Protein AF-A0A164ISW8-F1 (afdb_monomer)

Foldseek 3Di:
DVVCCVPQVKDWDWDQDDPPDRDTDIDIDRPDDDDPVVLLVVLLVCLVVVVVVVNLVSLVVVLPDDCQVVVVSLVSNLVSCVVVVVNVSSVSSVVNLVPDPCNPPDDD

Radius of gyration: 15.91 Å; Cα contacts (8 Å, |Δi|>4): 109; chains: 1; bounding box: 44×22×46 Å

Nearest PDB structures (foldseek):
  4leu-assembly1_A  TM=7.010E-01  e=2.760E-01  Arabidopsis thaliana
  6gmh-assembly1_Q  TM=5.218E-01  e=6.272E+00  Homo sapiens
  7yoo-assembly1_R  TM=1.933E-01  e=6.272E+00  Homo s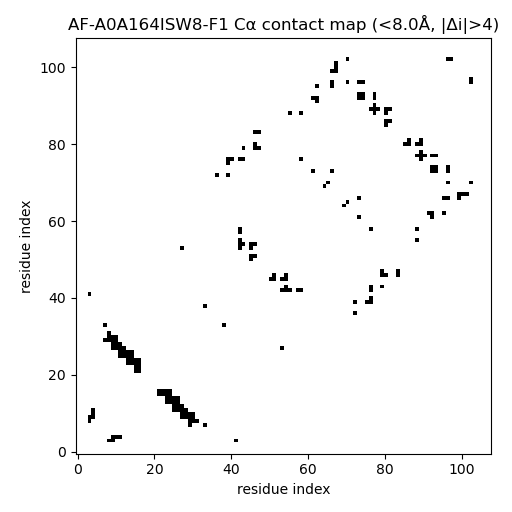apiens

Secondary structure (DSSP, 8-state):
-HHHHHHS-EEEEEEE-TTT---EEEEEEESS---HHHHHHHHHHHHHTT-HHHHHHHHHHHTTS-HHHHTTHHHHHHHHHHHTT-HHHHHHHHHHHHHSSSTTS---

pLDDT: mean 85.29, std 13.9, range [48.28, 98.12]

Mean predicted aligned error: 7.06 Å

Structure (mmCIF, N/CA/C/O backbone):
data_AF-A0A164ISW8-F1
#
_entry.id   AF-A0A164ISW8-F1
#
loop_
_atom_site.group_PDB
_atom_site.id
_atom_site.type_symbol
_atom_site.label_atom_id
_atom_site.label_alt_id
_atom_site.label_comp_id
_atom_site.label_asym_id
_atom_site.label_entity_id
_atom_site.label_seq_id
_atom_site.pdbx_PDB_ins_code
_atom_site.Cartn_x
_atom_site.Cartn_y
_atom_site.Cartn_z
_atom_site.occupancy
_atom_site.B_iso_or_equiv
_atom_site.auth_seq_id
_atom_site.auth_comp_id
_atom_site.auth_asym_id
_atom_site.auth_atom_id
_atom_site.pdbx_PDB_model_num
ATOM 1 N N . MET A 1 1 ? 1.085 -10.360 -14.036 1.00 60.88 1 MET A N 1
ATOM 2 C CA . MET A 1 1 ? 0.816 -9.254 -14.988 1.00 60.88 1 MET A CA 1
ATOM 3 C C . MET A 1 1 ? -0.305 -9.500 -15.997 1.00 60.88 1 MET A C 1
ATOM 5 O O . MET A 1 1 ? -1.206 -8.680 -16.014 1.00 60.88 1 MET A O 1
ATOM 9 N N . LYS A 1 2 ? -0.331 -10.587 -16.795 1.00 62.56 2 LYS A N 1
ATOM 10 C CA . LYS A 1 2 ? -1.359 -10.780 -17.858 1.00 62.56 2 LYS A CA 1
ATOM 11 C C . LYS A 1 2 ? -2.828 -10.704 -17.391 1.00 62.56 2 LYS A C 1
ATOM 13 O O . LYS A 1 2 ? -3.700 -10.333 -18.166 1.00 62.56 2 LYS A O 1
ATOM 18 N N . VAL A 1 3 ? -3.106 -11.086 -16.143 1.00 65.81 3 VAL A N 1
ATOM 19 C CA . VAL A 1 3 ? -4.453 -11.008 -15.546 1.00 65.81 3 VAL A CA 1
ATOM 20 C C . VAL A 1 3 ? -4.815 -9.559 -15.200 1.00 65.81 3 VAL A C 1
ATOM 22 O O . VAL A 1 3 ? -5.891 -9.102 -15.568 1.00 65.81 3 VAL A O 1
ATOM 25 N N . LEU A 1 4 ? -3.894 -8.815 -14.578 1.00 66.38 4 LEU A N 1
ATOM 26 C CA . LEU A 1 4 ? -4.091 -7.406 -14.217 1.00 66.38 4 LEU A CA 1
ATOM 27 C C . LEU A 1 4 ? -4.304 -6.532 -15.459 1.00 66.38 4 LEU A C 1
ATOM 29 O O . LEU A 1 4 ? -5.230 -5.730 -15.494 1.00 66.38 4 LEU A O 1
ATOM 33 N N . THR A 1 5 ? -3.520 -6.742 -16.520 1.00 67.00 5 THR A N 1
ATOM 34 C CA . THR A 1 5 ? -3.702 -5.999 -17.776 1.00 67.00 5 THR A CA 1
ATOM 35 C C . THR A 1 5 ? -5.054 -6.291 -18.432 1.00 67.00 5 THR A C 1
ATOM 37 O O . THR A 1 5 ? -5.695 -5.388 -18.963 1.00 67.00 5 THR A O 1
ATOM 40 N N . LYS A 1 6 ? -5.536 -7.538 -18.353 1.00 68.19 6 LYS A N 1
ATOM 41 C CA . LYS A 1 6 ? -6.821 -7.942 -18.939 1.00 68.19 6 LYS A CA 1
ATOM 42 C C . LYS A 1 6 ? -8.033 -7.383 -18.187 1.00 68.19 6 LYS A C 1
ATOM 44 O O . LYS A 1 6 ? -8.992 -6.974 -18.833 1.00 68.19 6 LYS A O 1
ATOM 49 N N . TYR A 1 7 ? -8.020 -7.410 -16.855 1.00 69.12 7 TYR A N 1
ATOM 50 C CA . TYR A 1 7 ? -9.223 -7.135 -16.056 1.00 69.12 7 TYR A CA 1
ATOM 51 C C . TYR A 1 7 ? -9.222 -5.764 -15.377 1.00 69.12 7 TYR A C 1
ATOM 53 O O . TYR A 1 7 ? -10.286 -5.174 -15.227 1.00 69.12 7 TYR A O 1
ATOM 61 N N . CYS A 1 8 ? -8.055 -5.214 -15.041 1.00 64.50 8 CYS A N 1
ATOM 62 C CA . CYS A 1 8 ? -7.941 -3.882 -14.438 1.00 64.50 8 CYS A CA 1
ATOM 63 C C . CYS A 1 8 ? -7.672 -2.788 -15.486 1.00 64.50 8 CYS A C 1
ATOM 65 O O . CYS A 1 8 ? -7.436 -1.642 -15.121 1.00 64.50 8 CYS A O 1
ATOM 67 N N . ARG A 1 9 ? -7.664 -3.148 -16.783 1.00 71.69 9 ARG A N 1
ATOM 68 C CA . ARG A 1 9 ? -7.294 -2.282 -17.918 1.00 71.69 9 ARG A CA 1
ATOM 69 C C . ARG A 1 9 ? -6.011 -1.471 -17.668 1.00 71.69 9 ARG A C 1
ATOM 71 O O . ARG A 1 9 ? -5.911 -0.298 -18.027 1.00 71.69 9 ARG A O 1
ATOM 78 N N . LEU A 1 10 ? -5.045 -2.127 -17.033 1.00 74.88 10 LEU A N 1
ATOM 79 C CA . LEU A 1 10 ? -3.694 -1.627 -16.813 1.00 74.88 10 LEU A CA 1
ATOM 80 C C . LEU A 1 10 ? -2.854 -1.827 -18.066 1.00 74.88 10 LEU A C 1
ATOM 82 O O . LEU A 1 10 ? -2.886 -2.905 -18.667 1.00 74.88 10 LEU A O 1
ATOM 86 N N . VAL A 1 11 ? -2.052 -0.827 -18.408 1.00 77.75 11 VAL A N 1
ATOM 87 C CA . VAL A 1 11 ? -1.069 -0.925 -19.488 1.00 77.75 11 VAL A CA 1
ATOM 88 C C . VAL A 1 11 ? 0.317 -0.640 -18.920 1.00 77.75 11 VAL A C 1
ATOM 90 O O . VAL A 1 11 ? 0.515 0.374 -18.258 1.00 77.75 11 VAL A O 1
ATOM 93 N N . PHE A 1 12 ? 1.259 -1.553 -19.178 1.00 78.19 12 PHE A N 1
ATOM 94 C CA . PHE A 1 12 ? 2.685 -1.348 -18.922 1.00 78.19 12 PHE A CA 1
ATOM 95 C C . PHE A 1 12 ? 3.365 -1.041 -20.253 1.00 78.19 12 PHE A C 1
ATOM 97 O O . PHE A 1 12 ? 3.271 -1.850 -21.180 1.00 78.19 12 PHE A O 1
ATOM 104 N N . ASN A 1 13 ? 4.022 0.110 -20.354 1.00 79.06 13 ASN A N 1
ATOM 105 C CA . ASN A 1 13 ? 4.726 0.537 -21.558 1.00 79.06 13 ASN A CA 1
ATOM 106 C C . ASN A 1 13 ? 6.220 0.646 -21.268 1.00 79.06 13 ASN A C 1
ATOM 108 O O . ASN A 1 13 ? 6.615 1.330 -20.330 1.00 79.06 13 ASN A O 1
ATOM 112 N N . ASN A 1 14 ? 7.050 0.049 -22.119 1.00 73.38 14 ASN A N 1
ATOM 113 C CA . ASN A 1 14 ? 8.490 0.284 -22.086 1.00 73.38 14 ASN A CA 1
ATOM 114 C C . ASN A 1 14 ? 8.797 1.422 -23.059 1.00 73.38 14 ASN A C 1
ATOM 116 O O . ASN A 1 14 ? 8.555 1.289 -24.262 1.00 73.38 14 ASN A O 1
ATOM 120 N N . LYS A 1 15 ? 9.318 2.540 -22.554 1.00 64.06 15 LYS A N 1
ATOM 121 C CA . LYS A 1 15 ? 9.811 3.640 -23.386 1.00 64.06 15 LYS A CA 1
ATOM 122 C C . LYS A 1 15 ? 11.333 3.685 -23.282 1.00 64.06 15 LYS A C 1
ATOM 124 O O . LYS A 1 15 ? 11.886 3.655 -22.188 1.00 64.06 15 LYS A O 1
ATOM 129 N N . LYS A 1 16 ? 12.009 3.768 -24.431 1.00 56.97 16 LYS A N 1
ATOM 130 C CA . LYS A 1 16 ? 13.425 4.151 -24.469 1.00 56.97 16 LYS A CA 1
ATOM 131 C C . LYS A 1 16 ? 13.508 5.657 -24.272 1.00 56.97 16 LYS A C 1
ATOM 133 O O . LYS A 1 16 ? 12.894 6.392 -25.047 1.00 56.97 16 LYS A O 1
ATOM 138 N N . VAL A 1 17 ? 14.225 6.093 -23.245 1.00 57.22 17 VAL A N 1
ATOM 139 C CA . VAL A 1 17 ? 14.416 7.512 -22.945 1.00 57.22 17 VAL A CA 1
ATOM 140 C C . VAL A 1 17 ? 15.679 7.995 -23.664 1.00 57.22 17 VAL A C 1
ATOM 142 O O . VAL A 1 17 ? 16.760 7.992 -23.108 1.00 57.22 17 VAL A O 1
ATOM 145 N N . ASP A 1 18 ? 15.518 8.403 -24.927 1.00 51.84 18 ASP A N 1
ATOM 146 C CA . ASP A 1 18 ? 16.558 8.986 -25.794 1.00 51.84 18 ASP A CA 1
ATOM 147 C C . ASP A 1 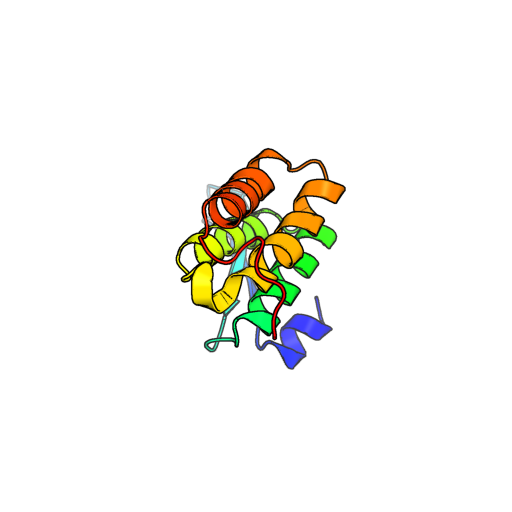18 ? 17.779 8.108 -26.151 1.00 51.84 18 ASP A C 1
ATOM 149 O O . ASP A 1 18 ? 18.070 7.071 -25.572 1.00 51.84 18 ASP A O 1
ATOM 153 N N . ALA A 1 19 ? 18.497 8.496 -27.212 1.00 58.53 19 ALA A N 1
ATOM 154 C CA . ALA A 1 19 ? 19.651 7.751 -27.741 1.00 58.53 19 ALA A CA 1
ATOM 155 C C . ALA A 1 19 ? 20.941 7.905 -26.903 1.00 58.53 19 ALA A C 1
ATOM 157 O O . ALA A 1 19 ? 21.971 7.338 -27.271 1.00 58.53 19 ALA A O 1
ATOM 158 N N . ILE A 1 20 ? 20.897 8.698 -25.827 1.00 60.84 20 ILE A N 1
ATOM 159 C CA . ILE A 1 20 ? 22.057 9.090 -25.010 1.00 60.84 20 ILE A CA 1
ATOM 160 C C . ILE A 1 20 ? 21.940 8.536 -23.578 1.00 60.84 20 ILE A C 1
ATOM 162 O O . ILE A 1 20 ? 22.964 8.160 -23.010 1.00 60.84 20 ILE A O 1
ATOM 166 N N . ASP A 1 21 ? 20.719 8.394 -23.046 1.00 55.28 21 ASP A N 1
ATOM 167 C CA . ASP A 1 21 ? 20.437 7.698 -21.787 1.00 55.28 21 ASP A CA 1
ATOM 168 C C . ASP A 1 21 ? 19.893 6.295 -22.086 1.00 55.28 21 ASP A C 1
ATOM 170 O O . ASP A 1 21 ? 18.816 6.101 -22.636 1.00 55.28 21 ASP A O 1
ATOM 174 N N . LEU A 1 22 ? 20.667 5.264 -21.754 1.00 59.16 22 LEU A N 1
ATOM 175 C CA . LEU A 1 22 ? 20.308 3.867 -22.032 1.00 59.16 22 LEU A CA 1
ATOM 176 C C . LEU A 1 22 ? 19.284 3.287 -21.035 1.00 59.16 22 LEU A C 1
ATOM 178 O O . LEU A 1 22 ? 19.065 2.074 -21.040 1.00 59.16 22 LEU A O 1
ATOM 182 N N . GLU A 1 23 ? 18.666 4.106 -20.179 1.00 60.81 23 GLU A N 1
ATOM 183 C CA . GLU A 1 23 ? 17.690 3.627 -19.199 1.00 60.81 23 GL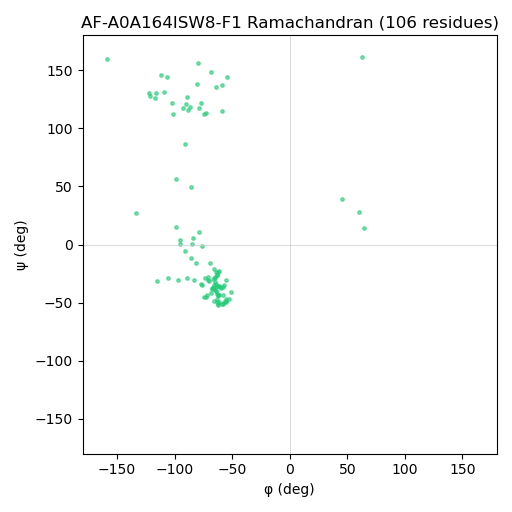U A CA 1
ATOM 184 C C . GLU A 1 23 ? 16.318 3.381 -19.842 1.00 60.81 23 GLU A C 1
ATOM 186 O O . GLU A 1 23 ? 15.646 4.269 -20.374 1.00 60.81 23 GLU A O 1
ATOM 191 N N . GLU A 1 24 ? 15.896 2.117 -19.805 1.00 64.62 24 GLU A N 1
ATOM 192 C CA . GLU A 1 24 ? 14.536 1.720 -20.148 1.00 64.62 24 GLU A CA 1
ATOM 193 C C . GLU A 1 24 ? 13.603 2.132 -19.006 1.00 64.62 24 GLU A C 1
ATOM 195 O O . GLU A 1 24 ? 13.666 1.577 -17.910 1.00 64.62 24 GLU A O 1
ATOM 200 N N . ALA A 1 25 ? 12.717 3.093 -19.267 1.00 71.94 25 ALA A N 1
ATOM 201 C CA . ALA A 1 25 ? 11.667 3.462 -18.329 1.00 71.94 25 ALA A CA 1
ATOM 202 C C . ALA A 1 25 ? 10.415 2.620 -18.610 1.00 71.94 25 ALA A C 1
ATOM 204 O O . ALA A 1 25 ? 9.851 2.657 -19.711 1.00 71.94 25 ALA A O 1
ATOM 205 N N . GLU A 1 26 ? 9.965 1.863 -17.613 1.00 82.88 26 GLU A N 1
ATOM 206 C CA . GLU A 1 26 ? 8.657 1.208 -17.628 1.00 82.88 26 GLU A CA 1
ATOM 207 C C . GLU A 1 26 ? 7.632 2.182 -17.029 1.00 82.88 26 GLU A C 1
ATOM 209 O O . GLU A 1 26 ? 7.825 2.704 -15.934 1.00 82.88 26 GLU A O 1
ATOM 214 N N . THR A 1 27 ? 6.540 2.451 -17.740 1.00 85.00 27 THR A N 1
ATOM 215 C CA . THR A 1 27 ? 5.429 3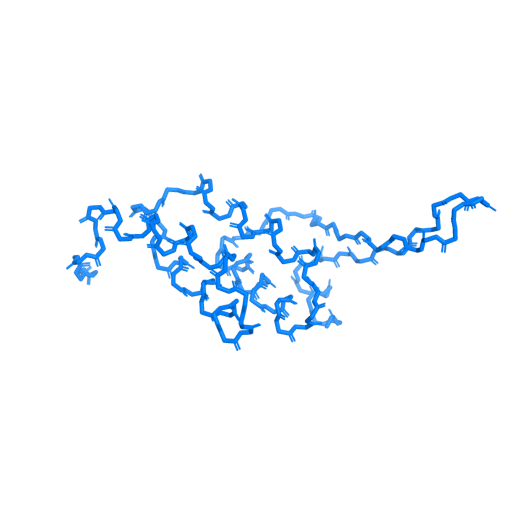.266 -17.233 1.00 85.00 27 THR A CA 1
ATOM 216 C C . THR A 1 27 ? 4.198 2.399 -17.026 1.00 85.00 27 THR A C 1
ATOM 218 O O . THR A 1 27 ? 3.954 1.463 -17.788 1.00 85.00 27 THR A O 1
ATOM 221 N N . MET A 1 28 ? 3.402 2.725 -16.008 1.00 86.44 28 MET A N 1
ATOM 222 C CA . MET A 1 28 ? 2.119 2.085 -15.730 1.00 86.44 28 MET A CA 1
ATOM 223 C C . MET A 1 28 ? 1.009 3.127 -15.852 1.00 86.44 28 MET A C 1
ATOM 225 O O . MET A 1 28 ? 1.069 4.169 -15.207 1.00 86.44 28 MET A O 1
ATOM 229 N N . GLU A 1 29 ? -0.004 2.841 -16.665 1.00 84.62 29 GLU A N 1
ATOM 230 C CA . GLU A 1 29 ? -1.151 3.729 -16.867 1.00 84.62 29 GLU A CA 1
ATOM 231 C C . GLU A 1 29 ? -2.458 3.009 -16.509 1.00 84.62 29 GLU A C 1
ATOM 233 O O . GLU A 1 29 ? -2.728 1.890 -16.966 1.00 84.62 29 GLU A O 1
ATOM 238 N N . LEU A 1 30 ? -3.275 3.673 -15.687 1.00 81.75 30 LEU A N 1
ATOM 239 C CA . LEU A 1 30 ? -4.663 3.304 -15.432 1.00 81.75 30 LEU A CA 1
ATOM 240 C C . LEU A 1 30 ? -5.537 3.956 -16.503 1.00 81.75 30 LEU A C 1
ATOM 242 O O . LEU A 1 30 ? -5.591 5.176 -16.613 1.00 81.75 30 LEU A O 1
ATOM 246 N N . THR A 1 31 ? -6.232 3.150 -17.304 1.00 79.62 31 THR A N 1
ATOM 247 C CA . THR A 1 31 ? -7.090 3.668 -18.391 1.00 79.62 31 THR A CA 1
ATOM 248 C C . THR A 1 31 ? -8.502 4.049 -17.930 1.00 79.62 31 THR A C 1
ATOM 250 O O . THR A 1 31 ? -9.331 4.468 -18.736 1.00 79.62 31 THR A O 1
ATOM 253 N N . GLN A 1 32 ? -8.786 3.880 -16.639 1.00 80.00 32 GLN A N 1
ATOM 254 C CA . GLN A 1 32 ? -10.024 4.263 -15.970 1.00 80.00 32 GLN A CA 1
ATOM 255 C C . GLN A 1 32 ? -9.769 4.391 -14.466 1.00 80.00 32 GLN A C 1
ATOM 257 O O . GLN A 1 32 ? -8.833 3.780 -13.944 1.00 80.00 32 GLN A O 1
ATOM 262 N N . GLU A 1 33 ? -10.640 5.113 -13.768 1.00 84.00 33 GLU A N 1
ATOM 263 C CA . GLU A 1 33 ? -10.682 5.070 -12.308 1.00 84.00 33 GLU A CA 1
ATOM 264 C C . GLU A 1 33 ? -11.084 3.666 -11.838 1.00 84.00 33 GLU A C 1
ATOM 266 O O . GLU A 1 33 ? -11.984 3.029 -12.399 1.00 84.00 33 GLU A O 1
ATOM 271 N N . LEU A 1 34 ? -10.380 3.159 -10.827 1.00 87.50 34 LEU A N 1
ATOM 272 C CA . LEU A 1 34 ? -10.659 1.865 -10.215 1.00 87.50 34 LEU A CA 1
ATOM 273 C C . LEU A 1 34 ? -11.304 2.082 -8.843 1.00 87.50 34 LEU A C 1
ATOM 275 O O . LEU A 1 34 ? -10.895 2.999 -8.132 1.00 87.50 34 LEU A O 1
ATOM 279 N N . PRO A 1 35 ? -12.258 1.226 -8.430 1.00 90.75 35 PRO A N 1
ATOM 280 C CA . PRO A 1 35 ? -12.723 1.211 -7.049 1.00 90.75 35 PRO A CA 1
ATOM 281 C C . PRO A 1 35 ? -11.547 1.038 -6.084 1.00 90.75 35 PRO A C 1
ATOM 283 O O . PRO A 1 35 ? -10.613 0.291 -6.387 1.00 90.75 35 PRO A O 1
ATOM 286 N N . LEU A 1 36 ? -11.614 1.686 -4.920 1.00 91.50 36 LEU A N 1
ATOM 287 C CA . LEU A 1 36 ? -10.500 1.741 -3.970 1.00 91.50 36 LEU A CA 1
ATOM 288 C C . LEU A 1 36 ? -10.035 0.349 -3.510 1.00 91.50 36 LEU A C 1
ATOM 290 O O . LEU A 1 36 ? -8.835 0.107 -3.424 1.00 91.50 36 LEU A O 1
ATOM 294 N N . ASP A 1 37 ? -10.964 -0.593 -3.333 1.00 91.88 37 ASP A N 1
ATOM 295 C CA . ASP A 1 37 ? -10.653 -2.000 -3.045 1.00 91.88 37 ASP A CA 1
ATOM 296 C C . ASP A 1 37 ? -9.847 -2.668 -4.179 1.00 91.88 37 ASP A C 1
ATOM 298 O O . ASP A 1 37 ? -8.834 -3.321 -3.953 1.00 91.88 37 ASP A O 1
ATOM 302 N N . ILE A 1 38 ? -10.208 -2.435 -5.443 1.00 91.56 38 ILE A N 1
ATOM 303 C CA . ILE A 1 38 ? -9.443 -2.979 -6.578 1.00 91.56 38 ILE A CA 1
ATOM 304 C C . ILE A 1 38 ? -8.061 -2.322 -6.662 1.00 91.56 38 ILE A C 1
ATOM 306 O O . ILE A 1 38 ? -7.071 -2.995 -6.967 1.00 91.56 38 ILE A O 1
ATOM 310 N N . LEU A 1 39 ? -7.975 -1.025 -6.364 1.00 92.81 39 LEU A N 1
ATOM 311 C CA . LEU A 1 39 ? -6.707 -0.309 -6.307 1.00 92.81 39 LEU A CA 1
ATOM 312 C C . LEU A 1 39 ? -5.807 -0.856 -5.186 1.00 92.81 39 LEU A C 1
ATOM 314 O O . LEU A 1 39 ? -4.607 -1.038 -5.407 1.00 92.81 39 LEU A O 1
ATOM 318 N N . SER A 1 40 ? -6.371 -1.184 -4.018 1.00 95.44 40 SER A N 1
ATOM 319 C CA . SER A 1 40 ? -5.635 -1.762 -2.884 1.00 95.44 40 SER A CA 1
ATOM 320 C C . SER A 1 40 ? -5.060 -3.131 -3.248 1.00 95.44 40 SER A C 1
ATOM 322 O O . SER A 1 40 ? -3.855 -3.361 -3.105 1.00 95.44 40 SER A O 1
ATOM 324 N N . LYS A 1 41 ? -5.870 -4.009 -3.858 1.00 94.44 41 LYS A N 1
ATOM 325 C CA . LYS A 1 41 ? -5.407 -5.324 -4.329 1.00 94.44 41 LYS A CA 1
ATOM 326 C C . LYS A 1 41 ? -4.359 -5.209 -5.438 1.00 94.44 41 LYS A C 1
ATOM 328 O O . LYS A 1 41 ? -3.436 -6.025 -5.487 1.00 94.44 41 LYS A O 1
ATOM 333 N N . LEU A 1 42 ? -4.446 -4.194 -6.304 1.00 93.56 42 LEU A N 1
ATOM 334 C CA . LEU A 1 42 ? -3.403 -3.904 -7.289 1.00 93.56 42 LEU A CA 1
ATOM 335 C C . LEU A 1 42 ? -2.082 -3.520 -6.611 1.00 93.56 42 LEU A C 1
ATOM 337 O O . LEU A 1 42 ? -1.045 -4.092 -6.948 1.00 93.56 42 LEU A O 1
ATOM 341 N N . CYS A 1 43 ? -2.115 -2.585 -5.660 1.00 95.50 43 CYS A N 1
ATOM 342 C CA . CYS A 1 43 ? -0.934 -2.155 -4.915 1.00 95.50 43 CYS A CA 1
ATOM 343 C C . CYS A 1 43 ? -0.243 -3.346 -4.235 1.00 95.50 43 CYS A C 1
ATOM 345 O O . CYS A 1 43 ? 0.948 -3.582 -4.448 1.00 95.50 43 CYS A O 1
ATOM 347 N N . ILE A 1 44 ? -1.013 -4.170 -3.521 1.00 96.44 44 ILE A N 1
ATOM 348 C CA . ILE A 1 44 ? -0.533 -5.401 -2.883 1.00 96.44 44 ILE A CA 1
ATOM 349 C C . ILE A 1 44 ? 0.130 -6.330 -3.915 1.00 96.44 44 ILE A C 1
ATOM 351 O O . ILE A 1 44 ? 1.263 -6.782 -3.727 1.00 96.44 44 ILE A O 1
ATOM 355 N N . ALA A 1 45 ? -0.530 -6.579 -5.050 1.00 94.94 45 ALA A N 1
ATOM 356 C CA . ALA A 1 45 ? 0.008 -7.438 -6.103 1.00 94.94 45 ALA A CA 1
ATOM 357 C C . ALA A 1 45 ? 1.327 -6.905 -6.693 1.00 94.94 45 ALA A C 1
ATOM 359 O O . ALA A 1 45 ? 2.215 -7.700 -7.021 1.00 94.94 45 ALA A O 1
ATOM 360 N N . LEU A 1 46 ? 1.479 -5.583 -6.819 1.00 94.19 46 LEU A N 1
ATOM 361 C CA . LEU A 1 46 ? 2.711 -4.942 -7.283 1.00 94.19 46 LEU A CA 1
ATOM 362 C C . LEU A 1 46 ? 3.849 -5.103 -6.267 1.00 94.19 46 LEU A C 1
ATOM 364 O O . LEU A 1 46 ? 4.960 -5.455 -6.673 1.00 94.19 46 LEU A O 1
ATOM 368 N N . VAL A 1 47 ? 3.574 -4.948 -4.965 1.00 96.50 47 VAL A N 1
ATOM 369 C CA . VAL A 1 47 ? 4.555 -5.208 -3.894 1.00 96.50 47 VAL A CA 1
ATOM 370 C C . VAL A 1 47 ? 5.064 -6.650 -3.971 1.00 96.50 47 VAL A C 1
ATOM 372 O O . VAL A 1 47 ? 6.273 -6.871 -4.068 1.00 96.50 47 VAL A O 1
ATOM 375 N N . TYR A 1 48 ? 4.164 -7.639 -4.025 1.00 96.25 48 TYR A N 1
ATOM 376 C CA . TYR A 1 48 ? 4.553 -9.052 -4.135 1.00 96.25 48 TYR A CA 1
ATOM 377 C C . TYR A 1 48 ? 5.259 -9.391 -5.455 1.00 96.25 48 TYR A C 1
ATOM 379 O O . TYR A 1 48 ? 6.095 -10.296 -5.492 1.00 96.25 48 TYR A O 1
ATOM 387 N N . SER A 1 49 ? 4.972 -8.652 -6.529 1.00 93.25 49 SER A N 1
ATOM 388 C CA . SER A 1 49 ? 5.619 -8.822 -7.836 1.00 93.25 49 SER A CA 1
ATOM 389 C C . SER A 1 49 ? 6.960 -8.091 -7.966 1.00 93.25 49 SER A C 1
ATOM 391 O O . SER A 1 49 ? 7.530 -8.087 -9.057 1.00 93.25 49 SER A O 1
ATOM 393 N N . LYS A 1 50 ? 7.469 -7.477 -6.886 1.00 93.62 50 LYS A N 1
ATOM 394 C CA . LYS A 1 50 ? 8.703 -6.670 -6.870 1.00 93.62 50 LYS A CA 1
ATOM 395 C C . LYS A 1 50 ? 8.671 -5.458 -7.810 1.00 93.62 50 LYS A C 1
ATOM 397 O O . LYS A 1 50 ? 9.700 -5.012 -8.305 1.00 93.62 50 LYS A O 1
ATOM 402 N N . LYS A 1 51 ? 7.475 -4.929 -8.072 1.00 92.12 51 LYS A N 1
ATOM 403 C CA . LYS A 1 51 ? 7.219 -3.765 -8.931 1.00 92.12 51 LYS A CA 1
ATOM 404 C C . LYS A 1 51 ? 7.050 -2.510 -8.067 1.00 92.12 51 LYS A C 1
ATOM 406 O O . LYS A 1 51 ? 6.007 -1.861 -8.072 1.00 92.12 51 LYS A O 1
ATOM 411 N N . HIS A 1 52 ? 8.069 -2.231 -7.258 1.00 93.94 52 HIS A N 1
ATOM 412 C CA . HIS A 1 52 ? 8.017 -1.243 -6.177 1.00 93.94 52 HIS A CA 1
ATOM 413 C C . HIS A 1 52 ? 7.841 0.193 -6.670 1.00 93.94 52 HIS A C 1
ATOM 415 O O . HIS A 1 52 ? 7.090 0.946 -6.055 1.00 93.94 52 HIS A O 1
ATOM 421 N N . ASP A 1 53 ? 8.428 0.521 -7.821 1.00 91.94 53 ASP A N 1
ATOM 422 C CA . ASP A 1 53 ? 8.332 1.851 -8.437 1.00 91.94 53 ASP A CA 1
ATOM 423 C C . ASP A 1 53 ? 6.890 2.228 -8.807 1.00 91.94 53 ASP A C 1
ATOM 425 O O . ASP A 1 53 ? 6.549 3.404 -8.861 1.00 91.94 53 ASP A O 1
ATOM 429 N N . PHE A 1 54 ? 6.015 1.233 -8.995 1.00 92.31 54 PHE A N 1
ATOM 430 C CA . PHE A 1 54 ? 4.580 1.441 -9.204 1.00 92.31 54 PHE A CA 1
ATOM 431 C C . PHE A 1 54 ? 3.762 1.285 -7.921 1.00 92.31 54 PHE A C 1
ATOM 433 O O . PHE A 1 54 ? 2.720 1.917 -7.778 1.00 92.31 54 PHE A O 1
ATOM 440 N N . ALA A 1 55 ? 4.207 0.439 -6.990 1.00 95.06 55 ALA A N 1
ATOM 441 C CA . ALA A 1 55 ? 3.485 0.194 -5.747 1.00 95.06 55 ALA A CA 1
ATOM 442 C C . ALA A 1 55 ? 3.569 1.379 -4.776 1.00 95.06 55 ALA A C 1
ATOM 444 O O . ALA A 1 55 ? 2.568 1.761 -4.184 1.00 95.06 55 ALA A O 1
ATOM 445 N N . PHE A 1 56 ? 4.754 1.964 -4.590 1.00 95.56 56 PHE A N 1
ATOM 446 C CA . PHE A 1 56 ? 4.953 2.991 -3.566 1.00 95.56 56 PHE A CA 1
ATOM 447 C C . PHE A 1 56 ? 4.204 4.302 -3.844 1.00 95.56 56 PHE A C 1
ATOM 449 O O . PHE A 1 56 ? 3.623 4.825 -2.897 1.00 95.56 56 PHE A O 1
ATOM 456 N N . PRO A 1 57 ? 4.100 4.791 -5.094 1.00 94.12 57 PRO A N 1
ATOM 457 C CA . PRO A 1 57 ? 3.221 5.920 -5.393 1.00 94.12 57 PRO A CA 1
ATOM 458 C C . PRO A 1 57 ? 1.748 5.632 -5.073 1.00 94.12 57 PRO A C 1
ATOM 460 O O . PRO A 1 57 ? 1.053 6.504 -4.567 1.00 94.12 57 PRO A O 1
ATOM 463 N N . LEU A 1 58 ? 1.271 4.398 -5.293 1.00 94.06 58 LEU A N 1
ATOM 464 C CA . LEU A 1 58 ? -0.094 4.022 -4.904 1.00 94.06 58 LEU A CA 1
ATOM 465 C C . LEU A 1 58 ? -0.282 4.039 -3.382 1.00 94.06 58 LEU A C 1
ATOM 467 O O . LEU A 1 58 ? -1.341 4.446 -2.917 1.00 94.06 58 LEU A O 1
ATOM 471 N N . ILE A 1 59 ? 0.735 3.646 -2.604 1.00 95.75 59 ILE A N 1
ATOM 472 C CA . ILE A 1 59 ? 0.720 3.772 -1.134 1.00 95.75 59 ILE A CA 1
ATOM 473 C C . ILE A 1 59 ? 0.508 5.229 -0.712 1.00 95.75 59 ILE A C 1
ATOM 475 O O . ILE A 1 59 ? -0.297 5.493 0.178 1.00 95.75 59 ILE A O 1
ATOM 479 N N . GLU A 1 60 ? 1.190 6.168 -1.368 1.00 95.06 60 GLU A N 1
ATOM 480 C CA . GLU A 1 60 ? 1.025 7.602 -1.112 1.00 95.06 60 GLU A CA 1
ATOM 481 C C . GLU A 1 60 ? -0.395 8.070 -1.465 1.00 95.06 60 GLU A C 1
ATOM 483 O O . GLU A 1 60 ? -1.009 8.781 -0.675 1.00 95.06 60 GLU A O 1
ATOM 488 N N . THR A 1 61 ? -0.970 7.578 -2.568 1.00 93.31 61 THR A N 1
ATOM 489 C CA . THR A 1 61 ? -2.366 7.857 -2.945 1.00 93.31 61 THR A CA 1
ATOM 490 C C . THR A 1 61 ? -3.380 7.386 -1.895 1.00 93.31 61 THR A C 1
ATOM 492 O O . THR A 1 61 ? -4.359 8.085 -1.657 1.00 93.31 61 THR A O 1
ATOM 495 N N . PHE A 1 62 ? -3.177 6.245 -1.221 1.00 95.25 62 PHE A N 1
ATOM 496 C CA . PHE A 1 62 ? -4.110 5.802 -0.167 1.00 95.25 62 PHE A CA 1
ATOM 497 C C . PHE A 1 62 ? -4.147 6.747 1.039 1.00 95.25 62 PHE A C 1
ATOM 499 O O . PHE A 1 62 ? -5.190 6.866 1.673 1.00 95.25 62 PHE A O 1
ATOM 506 N N . LEU A 1 63 ? -3.052 7.454 1.336 1.00 95.06 63 LEU A N 1
ATOM 507 C CA . LEU A 1 63 ? -3.005 8.423 2.438 1.00 95.06 63 LEU A CA 1
ATOM 508 C C . LEU A 1 63 ? -3.858 9.671 2.178 1.00 95.06 63 LEU A C 1
ATOM 510 O O . LEU A 1 63 ? -4.136 10.412 3.118 1.00 95.06 63 LEU A O 1
ATOM 514 N N . GLU A 1 64 ? -4.266 9.907 0.930 1.00 94.50 64 GLU A N 1
ATOM 515 C CA . GLU A 1 64 ? -5.144 11.019 0.554 1.00 94.50 64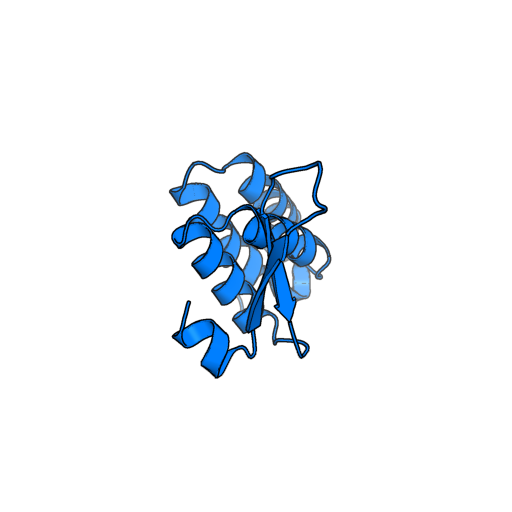 GLU A CA 1
ATOM 516 C C . GLU A 1 64 ? -6.628 10.723 0.824 1.00 94.50 64 GLU A C 1
ATOM 518 O O . GLU A 1 64 ? -7.444 11.646 0.840 1.00 94.50 64 GLU A O 1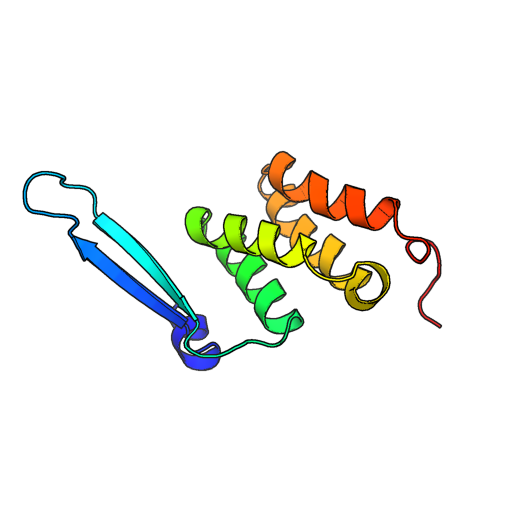
ATOM 523 N N . TYR A 1 65 ? -6.992 9.454 1.042 1.00 94.25 65 TYR A N 1
ATOM 524 C CA . TYR A 1 65 ? -8.362 9.069 1.371 1.00 94.25 65 TYR A CA 1
ATOM 525 C C . TYR A 1 65 ? -8.668 9.316 2.849 1.00 94.25 65 TYR A C 1
ATOM 527 O O . TYR A 1 65 ? -7.784 9.379 3.702 1.00 94.25 65 TYR A O 1
ATOM 535 N N . ASP A 1 66 ? -9.953 9.480 3.156 1.00 93.44 66 ASP A N 1
ATOM 536 C CA . ASP A 1 66 ? -10.404 9.638 4.532 1.00 93.44 66 ASP A CA 1
ATOM 537 C C . ASP A 1 66 ? -10.326 8.301 5.283 1.00 93.44 66 ASP A C 1
ATOM 539 O O . ASP A 1 66 ? -11.073 7.363 4.996 1.00 93.44 66 ASP A O 1
ATOM 543 N N . VAL A 1 67 ? -9.430 8.234 6.268 1.00 93.94 67 VAL A N 1
ATOM 544 C CA . VAL A 1 67 ? -9.214 7.046 7.104 1.00 93.94 67 VAL A CA 1
ATOM 545 C C . VAL A 1 67 ? -10.447 6.674 7.931 1.00 93.94 67 VAL A C 1
ATOM 547 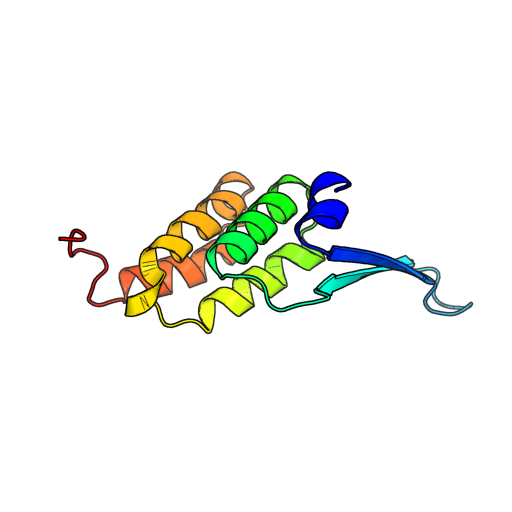O O . VAL A 1 67 ? -10.629 5.502 8.239 1.00 93.94 67 VAL A O 1
ATOM 550 N N . GLU A 1 68 ? -11.327 7.627 8.255 1.00 92.88 68 GLU A N 1
ATOM 551 C CA . GLU A 1 68 ? -12.575 7.318 8.969 1.00 92.88 68 GLU A CA 1
ATOM 552 C C . GLU A 1 68 ? -13.568 6.570 8.068 1.00 92.88 68 GLU A C 1
ATOM 554 O O . GLU A 1 68 ? -14.347 5.747 8.543 1.00 92.88 68 GLU A O 1
ATOM 559 N N . SER A 1 69 ? -13.519 6.826 6.759 1.00 92.56 69 SER A N 1
ATOM 560 C CA . SER A 1 69 ? -14.397 6.199 5.768 1.00 92.56 69 SER A CA 1
ATOM 561 C C . SER A 1 69 ? -13.833 4.892 5.196 1.00 92.56 69 SER A C 1
ATOM 563 O O . SER A 1 69 ? -14.604 4.028 4.784 1.00 92.56 69 SER A O 1
ATOM 565 N N . PHE A 1 70 ? -12.504 4.750 5.146 1.00 92.56 70 PHE A N 1
ATOM 566 C CA . PHE A 1 70 ? -11.808 3.657 4.444 1.00 92.56 70 PHE A CA 1
ATOM 567 C C . PHE A 1 70 ? -10.698 3.004 5.280 1.00 92.56 70 PHE A C 1
ATOM 569 O O . PHE A 1 70 ? -9.709 2.508 4.739 1.00 92.56 70 PHE A O 1
ATOM 576 N N . GLY A 1 71 ? -10.815 3.046 6.609 1.00 92.12 71 GLY A N 1
ATOM 577 C CA . GLY A 1 71 ? -9.771 2.595 7.533 1.00 92.12 71 GLY A CA 1
ATOM 578 C C . GLY A 1 71 ? -9.398 1.114 7.410 1.00 92.12 71 GLY A C 1
ATOM 579 O O . GLY A 1 71 ? -8.278 0.747 7.746 1.00 92.12 71 GLY A O 1
ATOM 580 N N . ASP A 1 72 ? -10.283 0.270 6.879 1.00 92.12 72 ASP A N 1
ATOM 581 C CA . ASP A 1 72 ? -10.051 -1.155 6.613 1.00 92.12 72 ASP A CA 1
ATOM 582 C C . ASP A 1 72 ? -8.996 -1.408 5.523 1.00 92.12 72 ASP A C 1
ATOM 584 O O . ASP A 1 72 ? -8.257 -2.390 5.581 1.00 92.12 72 ASP A O 1
ATOM 588 N N . ILE A 1 73 ? -8.855 -0.487 4.568 1.00 94.69 73 ILE A N 1
ATOM 589 C CA . ILE A 1 73 ? -7.879 -0.591 3.475 1.00 94.69 73 ILE A CA 1
ATOM 590 C C . ILE A 1 73 ? -6.445 -0.326 3.956 1.00 94.69 73 ILE A C 1
ATOM 592 O O . ILE A 1 73 ? -5.489 -0.864 3.397 1.00 94.69 73 ILE A O 1
ATOM 596 N N . TYR A 1 74 ? -6.268 0.485 4.999 1.00 96.25 74 TYR A N 1
ATOM 597 C CA .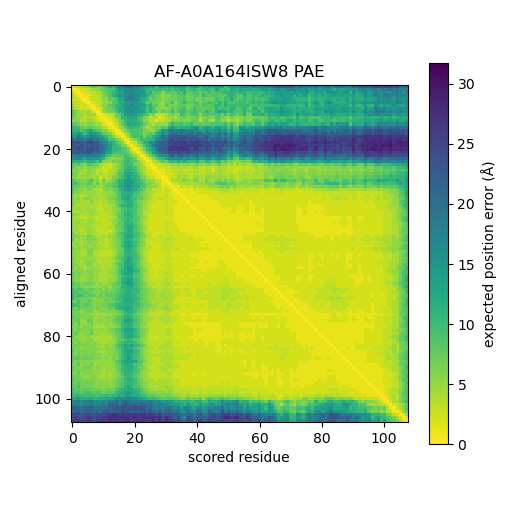 TYR A 1 74 ? -4.952 0.861 5.520 1.00 96.25 74 TYR A CA 1
ATOM 598 C C . TYR A 1 74 ? -4.151 -0.347 6.034 1.00 96.25 74 TYR A C 1
ATOM 600 O O . TYR A 1 74 ? -3.010 -0.507 5.589 1.00 96.25 74 TYR A O 1
ATOM 608 N N . PRO A 1 75 ? -4.684 -1.215 6.922 1.00 95.00 75 PRO A N 1
ATOM 609 C CA . PRO A 1 75 ? -3.973 -2.414 7.349 1.00 95.00 75 PRO A CA 1
ATOM 610 C C . PRO A 1 75 ? -3.810 -3.419 6.200 1.00 95.00 75 PRO A C 1
ATOM 612 O O . PRO A 1 75 ? -2.725 -3.983 6.066 1.00 95.00 75 PRO A O 1
ATOM 615 N N . ASP A 1 76 ? -4.817 -3.568 5.328 1.00 95.06 76 ASP A N 1
ATOM 616 C CA . ASP A 1 76 ? -4.766 -4.432 4.137 1.00 95.06 76 ASP A CA 1
ATOM 617 C C . ASP A 1 76 ? -3.578 -4.082 3.222 1.00 95.06 76 ASP A C 1
ATOM 619 O O . ASP A 1 76 ? -2.822 -4.949 2.778 1.00 95.06 76 ASP A O 1
ATOM 623 N N . VAL A 1 77 ? -3.383 -2.790 2.935 1.00 97.38 77 VAL A N 1
ATOM 624 C CA . VAL A 1 77 ? -2.280 -2.317 2.087 1.00 97.38 77 VAL A CA 1
ATOM 625 C C . VAL A 1 77 ? -0.952 -2.335 2.836 1.00 97.38 77 VAL A C 1
ATOM 627 O O . VAL A 1 77 ? 0.071 -2.610 2.212 1.00 97.38 77 VAL A O 1
ATOM 630 N N . ALA A 1 78 ? -0.941 -2.056 4.144 1.00 97.88 78 ALA A N 1
ATOM 631 C CA . ALA A 1 78 ? 0.272 -2.019 4.959 1.00 97.88 78 ALA A CA 1
ATOM 632 C C . ALA A 1 78 ? 0.887 -3.408 5.208 1.00 97.88 78 ALA A C 1
ATOM 634 O O . ALA A 1 78 ? 2.105 -3.507 5.365 1.00 97.88 78 ALA A O 1
ATOM 635 N N . GLU A 1 79 ? 0.089 -4.477 5.205 1.00 97.94 79 GLU A N 1
ATOM 636 C CA . GLU A 1 79 ? 0.562 -5.851 5.420 1.00 97.94 79 GLU A CA 1
ATOM 637 C C . GLU A 1 79 ? 1.644 -6.252 4.405 1.00 97.94 79 GLU A C 1
ATOM 639 O O . GLU A 1 79 ? 2.736 -6.683 4.780 1.00 97.94 79 GLU A O 1
ATOM 644 N N . ALA A 1 80 ? 1.399 -6.025 3.113 1.00 97.88 80 ALA A N 1
ATOM 645 C CA . ALA A 1 80 ? 2.329 -6.404 2.050 1.00 97.88 80 ALA A CA 1
ATOM 646 C C . ALA A 1 80 ? 3.737 -5.768 2.179 1.00 97.88 80 ALA A C 1
ATOM 648 O O . ALA A 1 80 ? 4.726 -6.503 2.113 1.00 97.88 80 ALA A O 1
ATOM 649 N N . PRO A 1 81 ? 3.904 -4.440 2.357 1.00 97.75 81 PRO A N 1
ATOM 650 C CA . PRO A 1 81 ? 5.210 -3.845 2.610 1.00 97.75 81 PRO A CA 1
ATOM 651 C C . PRO A 1 81 ? 5.817 -4.289 3.946 1.00 97.75 81 PRO A C 1
ATOM 653 O O . PRO A 1 81 ? 7.035 -4.438 3.994 1.00 97.75 81 PRO A O 1
ATOM 656 N N . VAL A 1 82 ? 5.030 -4.555 5.000 1.00 98.12 82 VAL A N 1
ATOM 657 C CA . VAL A 1 82 ? 5.559 -5.117 6.261 1.00 98.12 82 VAL A CA 1
ATOM 658 C C . VAL A 1 82 ? 6.187 -6.490 6.031 1.00 98.12 82 VAL A C 1
ATOM 660 O O . VAL A 1 82 ? 7.335 -6.699 6.417 1.00 98.12 82 VAL A O 1
ATOM 663 N N . GLU A 1 83 ? 5.487 -7.399 5.351 1.00 98.06 83 GLU A N 1
ATOM 664 C CA . GLU A 1 83 ? 6.000 -8.738 5.037 1.00 98.06 83 GLU A CA 1
ATOM 665 C C . GLU A 1 83 ? 7.222 -8.731 4.110 1.00 98.06 83 GLU A C 1
ATOM 667 O O . GLU A 1 83 ? 7.988 -9.696 4.067 1.00 98.06 83 GLU A O 1
ATOM 672 N N . LYS A 1 84 ? 7.393 -7.667 3.320 1.00 97.62 84 LYS A N 1
ATOM 673 C CA . LYS A 1 84 ? 8.540 -7.478 2.420 1.00 97.62 84 LYS A CA 1
ATOM 674 C C . LYS A 1 84 ? 9.629 -6.577 2.997 1.00 97.62 84 LYS A C 1
ATOM 676 O O . LYS A 1 84 ? 10.487 -6.137 2.241 1.00 97.62 84 LYS A O 1
ATOM 681 N N . GLU A 1 85 ? 9.604 -6.323 4.305 1.00 97.38 85 GLU A N 1
ATOM 682 C CA . GLU A 1 85 ? 10.604 -5.528 5.036 1.00 97.38 85 GLU A CA 1
ATOM 683 C C . GLU A 1 85 ? 10.671 -4.041 4.614 1.00 97.38 85 GLU A C 1
ATOM 685 O O . GLU A 1 85 ? 11.561 -3.293 5.018 1.00 97.38 85 GLU A O 1
ATOM 690 N N . PHE A 1 86 ? 9.675 -3.547 3.870 1.00 97.62 86 PHE A N 1
ATOM 691 C CA . PHE A 1 86 ? 9.507 -2.133 3.513 1.00 97.62 86 PHE A CA 1
ATOM 692 C C . PHE A 1 86 ? 8.746 -1.361 4.601 1.00 97.62 86 PHE A C 1
ATOM 694 O O . PHE A 1 86 ? 7.801 -0.620 4.323 1.00 97.62 86 PHE A O 1
ATOM 701 N N . HIS A 1 87 ? 9.164 -1.503 5.859 1.00 97.31 87 HIS A N 1
ATOM 702 C CA . HIS A 1 87 ? 8.452 -0.945 7.017 1.00 97.31 87 HIS A CA 1
ATOM 703 C C . HIS A 1 87 ? 8.248 0.574 6.934 1.00 97.31 87 HIS A C 1
ATOM 705 O O . HIS A 1 87 ? 7.201 1.079 7.329 1.00 97.31 87 HIS A O 1
ATOM 711 N N . GLN A 1 88 ? 9.206 1.306 6.355 1.00 97.25 88 GLN A N 1
ATOM 712 C CA . GLN A 1 88 ? 9.098 2.757 6.159 1.00 97.25 88 GLN A CA 1
ATOM 713 C C . GLN A 1 88 ? 7.947 3.158 5.226 1.00 97.25 88 GLN A C 1
ATOM 715 O O . GLN A 1 88 ? 7.423 4.258 5.354 1.00 97.25 88 GLN A O 1
ATOM 720 N N . ARG A 1 89 ? 7.541 2.277 4.303 1.00 97.19 89 ARG A N 1
ATOM 721 C CA . ARG A 1 89 ? 6.396 2.507 3.410 1.00 97.19 89 ARG A CA 1
ATOM 722 C C . ARG A 1 89 ? 5.068 2.147 4.073 1.00 97.19 89 ARG A C 1
ATOM 724 O O . ARG A 1 89 ? 4.066 2.779 3.778 1.00 97.19 89 ARG A O 1
ATOM 731 N N . ALA A 1 90 ? 5.065 1.178 4.987 1.00 97.44 90 ALA A N 1
ATOM 732 C CA . ALA A 1 90 ? 3.877 0.797 5.750 1.00 97.44 90 ALA A CA 1
ATOM 733 C C . ALA A 1 90 ? 3.544 1.782 6.885 1.00 97.44 90 ALA A C 1
ATOM 735 O O . ALA A 1 90 ? 2.375 1.999 7.195 1.00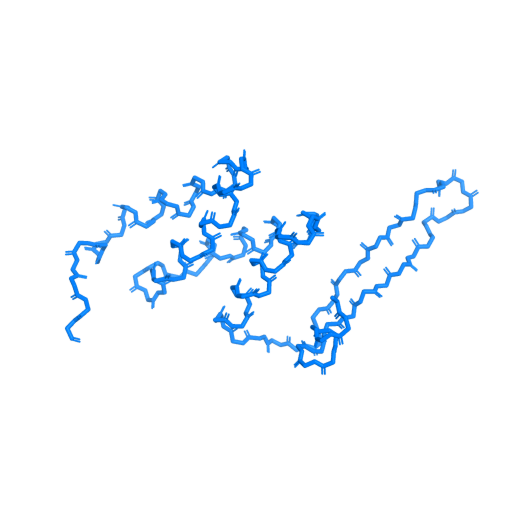 97.44 90 ALA A O 1
ATOM 736 N N . MET A 1 91 ? 4.572 2.371 7.508 1.00 97.94 91 MET A N 1
ATOM 737 C CA . MET A 1 91 ? 4.429 3.191 8.715 1.00 97.94 91 MET A CA 1
ATOM 738 C C . MET A 1 91 ? 3.394 4.321 8.583 1.00 97.94 91 MET A C 1
ATOM 740 O O . MET A 1 91 ? 2.552 4.426 9.471 1.00 97.94 91 MET A O 1
ATOM 744 N N . PRO A 1 92 ? 3.372 5.128 7.502 1.00 97.38 92 PRO A N 1
ATOM 745 C CA . PRO A 1 92 ? 2.420 6.232 7.392 1.00 97.38 92 PRO A CA 1
ATOM 746 C C . PRO A 1 92 ? 0.956 5.776 7.389 1.00 97.38 92 PRO A C 1
ATOM 748 O O . PRO A 1 92 ? 0.111 6.449 7.975 1.00 97.38 92 PRO A O 1
ATOM 751 N N . LEU A 1 93 ? 0.659 4.619 6.781 1.00 96.81 93 LEU A N 1
ATOM 752 C CA . LEU A 1 93 ? -0.691 4.048 6.772 1.00 96.81 93 LEU A CA 1
ATOM 753 C C . LEU A 1 93 ? -1.114 3.654 8.189 1.00 96.81 93 LEU A C 1
ATOM 755 O O . LEU A 1 93 ? -2.184 4.034 8.655 1.00 96.81 93 LEU A O 1
ATOM 759 N N . LEU A 1 94 ? -0.246 2.931 8.899 1.00 96.88 94 LEU A N 1
ATOM 760 C CA . LEU A 1 94 ? -0.530 2.486 10.263 1.00 96.88 94 LEU A CA 1
ATOM 761 C C . LEU A 1 94 ? -0.637 3.671 11.227 1.00 96.88 94 LEU A C 1
ATOM 763 O O . LEU A 1 94 ? -1.511 3.683 12.087 1.00 96.88 94 LEU A O 1
ATOM 767 N N . GLU A 1 95 ? 0.202 4.694 11.062 1.00 96.75 95 GLU A N 1
ATOM 768 C CA . GLU A 1 95 ? 0.119 5.926 11.843 1.00 96.75 95 GLU A CA 1
ATOM 769 C C . GLU A 1 95 ? -1.182 6.697 11.613 1.00 96.75 95 GLU A C 1
ATOM 771 O O . GLU A 1 95 ? -1.749 7.217 12.573 1.00 96.75 95 GLU A O 1
ATOM 776 N N . ALA A 1 96 ? -1.636 6.811 10.362 1.00 95.25 96 ALA A N 1
ATOM 777 C CA . ALA A 1 96 ? -2.914 7.442 10.047 1.00 95.25 96 ALA A CA 1
ATOM 778 C C . ALA A 1 96 ? -4.065 6.667 10.698 1.00 95.25 96 ALA A C 1
ATOM 780 O O . ALA A 1 96 ? -4.927 7.260 11.346 1.00 95.25 96 ALA A O 1
ATOM 781 N N . LEU A 1 97 ? -4.014 5.337 10.608 1.00 94.38 97 LEU A N 1
ATOM 782 C CA . LEU A 1 97 ? -5.020 4.447 11.161 1.00 94.38 97 LEU A CA 1
ATOM 783 C C . LEU A 1 97 ? -5.130 4.558 12.687 1.00 94.38 97 LEU A C 1
ATOM 785 O O . LEU A 1 97 ? -6.219 4.805 13.191 1.00 94.38 97 LEU A O 1
ATOM 789 N N . ILE A 1 98 ? -4.027 4.458 13.437 1.00 94.00 98 ILE A N 1
ATOM 790 C CA . ILE A 1 98 ? -4.069 4.549 14.913 1.00 94.00 98 ILE A CA 1
ATOM 791 C C . ILE A 1 98 ? -4.484 5.934 15.428 1.00 94.00 98 ILE A C 1
ATOM 793 O O . ILE A 1 98 ? -4.875 6.063 16.586 1.00 94.00 98 ILE A O 1
ATOM 797 N N . LYS A 1 99 ? -4.345 6.977 14.599 1.00 93.31 99 LYS A N 1
ATOM 798 C CA . LYS A 1 99 ? -4.780 8.345 14.915 1.00 93.31 99 LYS A CA 1
ATOM 799 C C . LYS A 1 99 ? -6.258 8.574 14.572 1.00 93.31 99 LYS A C 1
ATOM 801 O O . LYS A 1 99 ? -6.794 9.600 14.989 1.00 93.31 99 LYS A O 1
ATOM 806 N N . SER A 1 100 ? -6.901 7.657 13.841 1.00 92.94 100 SER A N 1
ATOM 807 C CA . SER A 1 100 ? -8.337 7.727 13.550 1.00 92.94 100 SER A CA 1
ATOM 808 C C . SER A 1 100 ? -9.169 7.511 14.814 1.00 92.94 100 SER A C 1
ATOM 810 O O . SER A 1 100 ? -8.782 6.787 15.735 1.00 92.94 100 SER A O 1
ATOM 812 N N . GLN A 1 101 ? -10.330 8.152 14.864 1.00 86.50 101 GLN A N 1
ATOM 813 C CA . GLN A 1 101 ? -11.276 8.050 15.971 1.00 86.50 101 GLN A CA 1
ATOM 814 C C . GLN A 1 101 ? -11.936 6.671 16.003 1.00 86.50 101 GLN A C 1
ATOM 816 O O . GLN A 1 101 ? -12.254 6.158 17.077 1.00 86.50 101 GLN A O 1
ATOM 821 N N . SER A 1 102 ? -12.101 6.065 14.827 1.00 82.56 102 SER A N 1
ATOM 822 C CA . SER A 1 102 ? -12.836 4.815 14.655 1.00 82.56 102 SER A CA 1
ATOM 823 C C . SER A 1 102 ? -11.974 3.554 14.768 1.00 82.56 102 SER A C 1
ATOM 825 O O . SER A 1 102 ? -12.532 2.465 14.803 1.00 82.56 102 SER A O 1
ATOM 827 N N . PHE A 1 103 ? -10.642 3.654 14.892 1.00 75.00 103 PHE A N 1
ATOM 828 C CA . PHE A 1 103 ? -9.738 2.488 14.891 1.00 75.00 103 PHE A CA 1
ATOM 829 C C . PHE A 1 103 ? -10.125 1.374 15.878 1.00 75.00 103 PHE A C 1
ATOM 831 O O . PHE A 1 103 ? -10.018 0.190 15.568 1.00 75.00 103 PHE A O 1
ATOM 838 N N . CYS A 1 104 ? -10.560 1.756 17.080 1.00 69.56 104 CYS A N 1
ATOM 839 C CA . CYS A 1 104 ? -10.933 0.820 18.143 1.00 69.56 104 CYS A CA 1
ATOM 840 C C . CYS A 1 104 ? -12.437 0.514 18.183 1.00 69.56 104 CYS A C 1
ATOM 842 O O . CYS A 1 104 ? -12.884 -0.213 19.073 1.00 69.56 104 CYS A O 1
ATOM 844 N N . LEU A 1 105 ? -13.225 1.097 17.280 1.00 69.62 105 LEU A N 1
ATOM 845 C CA . LEU A 1 105 ? -14.651 0.837 17.184 1.00 69.62 105 LEU A CA 1
ATOM 846 C C . LEU A 1 105 ? -14.827 -0.361 16.254 1.00 69.62 105 LEU A C 1
ATOM 848 O O . LEU A 1 105 ? -14.453 -0.321 15.085 1.00 69.62 105 LEU A O 1
ATOM 852 N N . ALA A 1 106 ? -15.352 -1.462 16.791 1.00 59.41 106 ALA A N 1
ATOM 853 C CA . ALA A 1 106 ? -15.763 -2.574 15.947 1.00 59.41 106 ALA A CA 1
ATOM 854 C C . ALA A 1 106 ? -16.827 -2.066 14.964 1.00 59.41 106 ALA A C 1
ATOM 856 O O . ALA A 1 106 ? -17.712 -1.310 15.366 1.00 59.41 106 ALA A O 1
ATOM 857 N N . ALA A 1 107 ? -16.736 -2.471 13.697 1.00 59.72 107 ALA A N 1
ATOM 858 C CA . ALA A 1 107 ? -17.807 -2.230 12.740 1.00 59.72 107 ALA A CA 1
ATOM 859 C C . ALA A 1 107 ? -19.089 -2.902 13.269 1.00 59.72 107 ALA A C 1
ATOM 861 O O . ALA A 1 107 ? -19.105 -4.124 13.446 1.00 59.72 107 ALA A O 1
ATOM 862 N N . GLU A 1 108 ? -20.107 -2.100 13.593 1.00 48.28 108 GLU A N 1
ATOM 863 C CA . GLU A 1 108 ? -21.454 -2.567 13.966 1.00 48.28 108 GLU A CA 1
ATOM 864 C C . GLU A 1 108 ? -22.270 -3.000 12.742 1.00 48.28 108 GLU A C 1
ATOM 866 O O . GLU A 1 108 ? -22.187 -2.325 11.689 1.00 48.28 108 GLU A O 1
#

Organism: NCBI:txid35525

Sequence (108 aa):
MKVLTKYCRLVFNNKKVDAIDLEEAETMELTQELPLDILSKLCIALVYSKKHDFAFPLIETFLEYDVESFGDIYPDVAEAPVEKEFHQRAMPLLEALIKSQSFCLAAE

InterPro domains:
  IPR039340 Transcription factor Tfc4/TFIIIC-102/Sfc4 [PTHR23082] (2-103)

Solvent-accessible surface area (backbone atoms only — not comparable to full-atom values): 6458 Å² total; per-residue (Å²): 107,76,64,50,36,69,73,65,47,39,46,80,45,82,43,77,50,64,99,82,45,90,57,74,45,75,45,79,46,73,80,60,92,64,58,68,69,60,47,41,55,48,33,39,52,26,49,77,66,71,38,49,88,66,17,52,61,50,56,57,57,58,70,73,51,60,52,82,82,48,45,73,53,35,59,65,46,24,47,49,33,47,79,67,71,37,46,82,72,19,45,64,40,54,53,54,38,73,68,36,89,52,65,84,55,75,90,128